Protein AF-A0A7J7GTQ8-F1 (afdb_monomer_lite)

pLDDT: mean 81.68, std 13.63, range [36.66, 94.56]

InterPro domains:
  IPR011545 DEAD/DEAH-box helicase domain [PF00270] (1-40)
  IPR014001 Helicase superfamily 1/2, ATP-binding domain [PS51192] (1-52)
  IPR027417 P-loop containing nucleoside triphosphate hydrolase [G3DSA:3.40.50.300] (1-68)
  IPR027417 P-loop containing nucleoside triphosphate hydrolase [SSF52540] (1-54)

Organism: Camellia sinensis (NCBI:txid4442)

Foldseek 3Di:
DVVVVCVVVVCCCQPPVPHDAAVVDDDDDDDQADDPVNVVVCVRHHDPDDDDDDPDHHDDPPPDDDDDDDDDPVCVVVVVVVVQVVQQVPDDPNDRDDDDDDDDDPDPDD

Sequence (110 aa):
MLDMGFEPQIRRIVEQMEMPPPGARQTMLFSATFPTEIQRLASDFMSNYIFLAVGRVGSSTDLIVQKVEFVQDMDKRNYLMDLLHTQCDNGAHGKCALTLVFVETEGLML

Secondary structure (DSSP, 8-state):
-GGGT-HHHHHHHHHHS-PPPBTTB------S---HHHHHHHHHH-SSPPP---SSTTSPPTT---------TTTHHHHHHHHHHHHHHT-TTS-PPP-----S------

Structure (mmCIF, N/CA/C/O backbone):
data_AF-A0A7J7GTQ8-F1
#
_entry.id   AF-A0A7J7GTQ8-F1
#
loop_
_atom_site.group_PDB
_atom_site.id
_atom_site.type_symbol
_atom_site.label_atom_id
_atom_site.label_alt_id
_atom_site.label_comp_id
_atom_site.label_asym_id
_atom_site.label_entity_id
_atom_site.label_seq_id
_atom_site.pdbx_PDB_ins_code
_atom_site.Cartn_x
_atom_site.Cartn_y
_atom_site.Cartn_z
_atom_site.occupancy
_atom_site.B_iso_or_equiv
_atom_site.auth_seq_id
_atom_site.auth_comp_id
_atom_site.auth_asym_id
_atom_site.auth_atom_id
_atom_site.pdbx_PDB_model_num
ATOM 1 N N . MET A 1 1 ? -1.164 5.677 1.593 1.00 60.25 1 MET A N 1
ATOM 2 C CA . MET A 1 1 ? -1.180 6.455 2.858 1.00 60.25 1 MET A CA 1
ATOM 3 C C . MET A 1 1 ? -0.295 5.777 3.892 1.00 60.25 1 MET A C 1
ATOM 5 O O . MET A 1 1 ? 0.670 6.386 4.322 1.00 60.25 1 MET A O 1
ATOM 9 N N . LEU A 1 2 ? -0.541 4.507 4.220 1.00 65.12 2 LEU A N 1
ATOM 10 C CA . LEU A 1 2 ? 0.345 3.742 5.105 1.00 65.12 2 LEU A CA 1
ATOM 11 C C . LEU A 1 2 ? 1.700 3.427 4.451 1.00 65.12 2 LEU A C 1
ATOM 13 O O . LEU A 1 2 ? 2.722 3.666 5.078 1.00 65.12 2 LEU A O 1
ATOM 17 N N . ASP A 1 3 ? 1.719 3.098 3.154 1.00 65.44 3 ASP A N 1
ATOM 18 C CA . ASP A 1 3 ? 2.964 2.938 2.369 1.00 65.44 3 ASP A CA 1
ATOM 19 C C . ASP A 1 3 ? 3.808 4.223 2.263 1.00 65.44 3 ASP A C 1
ATOM 21 O O . ASP A 1 3 ? 4.970 4.187 1.885 1.00 65.44 3 ASP A O 1
ATOM 25 N N . MET A 1 4 ? 3.219 5.378 2.595 1.00 71.00 4 MET A N 1
ATOM 26 C CA . MET A 1 4 ? 3.906 6.676 2.642 1.00 71.00 4 MET A CA 1
ATOM 27 C C . MET A 1 4 ? 4.371 7.030 4.065 1.00 71.00 4 MET A C 1
ATOM 29 O O . MET A 1 4 ? 4.772 8.163 4.313 1.00 71.00 4 MET A O 1
ATOM 33 N N . GLY A 1 5 ? 4.260 6.094 5.014 1.00 78.88 5 GLY A N 1
ATOM 34 C CA . GLY A 1 5 ? 4.693 6.276 6.397 1.00 78.88 5 GLY A CA 1
ATOM 35 C C . GLY A 1 5 ? 3.724 7.058 7.286 1.00 78.88 5 GLY A C 1
ATOM 36 O O . GLY A 1 5 ? 4.136 7.515 8.346 1.00 78.88 5 GLY A O 1
ATOM 37 N N . PHE A 1 6 ? 2.450 7.221 6.899 1.00 85.19 6 PHE A N 1
ATOM 38 C CA . PHE A 1 6 ? 1.482 8.004 7.687 1.00 85.19 6 PHE A CA 1
ATOM 39 C C . PHE A 1 6 ? 0.867 7.271 8.894 1.00 85.19 6 PHE A C 1
ATOM 41 O O . PHE A 1 6 ? 0.043 7.850 9.607 1.00 85.19 6 PHE A O 1
ATOM 48 N N . GLU A 1 7 ? 1.218 6.005 9.136 1.00 86.81 7 GLU A N 1
ATOM 49 C CA . GLU A 1 7 ? 0.646 5.228 10.246 1.00 86.81 7 GLU A CA 1
ATOM 50 C C . GLU A 1 7 ? 0.795 5.916 11.617 1.00 86.81 7 GLU A C 1
ATOM 52 O O . GLU A 1 7 ? -0.214 6.039 12.321 1.00 86.81 7 GLU A O 1
ATOM 57 N N . PRO A 1 8 ? 1.981 6.435 12.002 1.00 88.81 8 PRO A N 1
ATOM 58 C CA . PRO A 1 8 ? 2.161 7.064 13.309 1.00 88.81 8 PRO A CA 1
ATOM 59 C C . PRO A 1 8 ? 1.256 8.285 13.507 1.00 88.81 8 PRO A C 1
ATOM 61 O O . PRO A 1 8 ? 0.730 8.509 14.599 1.00 88.81 8 PRO A O 1
ATOM 64 N N . GLN A 1 9 ? 1.042 9.075 12.451 1.00 89.31 9 GLN A N 1
ATOM 65 C CA . GLN A 1 9 ? 0.188 10.261 12.498 1.00 89.31 9 GLN A CA 1
ATOM 66 C C . GLN A 1 9 ? -1.286 9.873 12.635 1.00 89.31 9 GLN A C 1
ATOM 68 O O . GLN A 1 9 ? -2.006 10.505 13.409 1.00 89.31 9 GLN A O 1
ATOM 73 N N . ILE A 1 10 ? -1.732 8.820 11.941 1.00 89.56 10 ILE A N 1
ATOM 74 C CA . ILE A 1 10 ? -3.109 8.324 12.060 1.00 89.56 10 ILE A CA 1
ATOM 75 C C . ILE A 1 10 ? -3.361 7.812 13.482 1.00 89.56 10 ILE A C 1
ATOM 77 O O . ILE A 1 10 ? -4.342 8.225 14.100 1.00 89.56 10 ILE A O 1
ATOM 81 N N . ARG A 1 11 ? -2.460 6.990 14.037 1.00 89.62 11 ARG A N 1
ATOM 82 C CA . ARG A 1 11 ? -2.580 6.493 15.421 1.00 89.62 11 ARG A CA 1
ATOM 83 C C . ARG A 1 11 ? -2.653 7.631 16.426 1.00 89.62 11 ARG A C 1
ATOM 85 O O . ARG A 1 11 ? -3.549 7.653 17.262 1.00 89.62 11 ARG A O 1
ATOM 92 N N . ARG A 1 12 ? -1.791 8.641 16.284 1.00 90.69 12 ARG A N 1
ATOM 93 C CA . ARG A 1 12 ? -1.835 9.835 17.136 1.00 90.69 12 ARG A CA 1
ATOM 94 C C . ARG A 1 12 ? -3.202 10.521 17.108 1.00 90.69 12 ARG A C 1
ATOM 96 O O . ARG A 1 12 ? -3.723 10.869 18.160 1.00 90.69 12 ARG A O 1
ATOM 103 N N . ILE A 1 13 ? -3.797 10.708 15.935 1.00 89.44 13 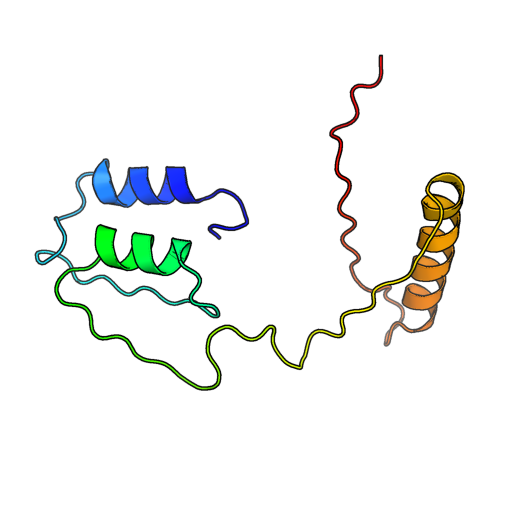ILE A N 1
ATOM 104 C CA . ILE A 1 13 ? -5.114 11.352 15.830 1.00 89.44 13 ILE A CA 1
ATOM 105 C C . ILE A 1 13 ? -6.202 10.473 16.463 1.00 89.44 13 ILE A C 1
ATOM 107 O O . ILE A 1 13 ? -7.038 10.959 17.218 1.00 89.44 13 ILE A O 1
ATOM 111 N N . VAL A 1 14 ? -6.191 9.174 16.172 1.00 88.88 14 VAL A N 1
ATOM 112 C CA . VAL A 1 14 ? -7.271 8.256 16.559 1.00 88.88 14 VAL A CA 1
ATOM 113 C C . VAL A 1 14 ? -7.232 7.873 18.042 1.00 88.88 14 VAL A C 1
ATOM 115 O O . VAL A 1 14 ? -8.286 7.664 18.646 1.00 88.88 14 VAL A O 1
ATOM 118 N N . GLU A 1 15 ? -6.036 7.775 18.618 1.00 86.50 15 GLU A N 1
ATOM 119 C CA . GLU A 1 15 ? -5.808 7.282 19.981 1.00 86.50 15 GLU A CA 1
ATOM 120 C C . GLU A 1 15 ? -5.454 8.406 20.967 1.00 86.50 15 GLU A C 1
ATOM 122 O O . GLU A 1 15 ? -5.743 8.281 22.153 1.00 86.50 15 GLU A O 1
ATOM 127 N N . GLN A 1 16 ? -4.834 9.503 20.508 1.00 85.25 16 GLN A N 1
ATOM 128 C CA . GLN A 1 16 ? -4.272 10.539 21.393 1.00 85.25 16 GLN A CA 1
ATOM 129 C C . GLN A 1 16 ? -4.970 11.904 21.292 1.00 85.25 16 GLN A C 1
ATOM 131 O O . GLN A 1 16 ? -4.675 12.781 22.101 1.00 85.25 16 GLN A O 1
ATOM 136 N N . MET A 1 17 ? -5.878 12.120 20.331 1.00 84.12 17 MET A N 1
ATOM 137 C CA . MET A 1 17 ? -6.558 13.413 20.133 1.00 84.12 17 MET A CA 1
ATOM 138 C C . MET A 1 17 ? -8.052 13.366 20.477 1.00 84.12 17 MET A C 1
ATOM 140 O O . MET A 1 17 ? -8.888 13.641 19.620 1.00 84.12 17 MET A O 1
ATOM 144 N N . GLU A 1 18 ? -8.375 13.002 21.725 1.00 88.75 18 GLU A N 1
ATOM 145 C CA . GLU A 1 18 ? -9.729 13.038 22.334 1.00 88.75 18 GLU A CA 1
ATOM 146 C C . GLU A 1 18 ? -10.868 12.447 21.478 1.00 88.75 18 GLU A C 1
ATOM 148 O O . GLU A 1 18 ? -12.050 12.732 21.677 1.00 88.75 18 GLU A O 1
ATOM 153 N N . MET A 1 19 ? -10.533 11.586 20.519 1.00 91.50 19 MET A N 1
ATOM 154 C CA . MET A 1 19 ? -11.516 10.968 19.653 1.00 91.50 19 MET A CA 1
ATOM 155 C C . MET A 1 19 ? -12.317 9.938 20.464 1.00 91.50 19 MET A C 1
ATOM 157 O O . MET A 1 19 ? -11.710 9.134 21.176 1.00 91.50 19 MET A O 1
ATOM 161 N N . PRO A 1 20 ? -13.660 9.893 20.348 1.00 92.75 20 PRO A N 1
ATOM 162 C CA . PRO A 1 20 ? -14.457 8.895 21.055 1.00 92.75 20 PRO A CA 1
ATOM 163 C C . PRO A 1 20 ? -13.977 7.478 20.722 1.00 92.75 20 PRO A C 1
ATOM 165 O O . PRO A 1 20 ? -13.620 7.234 19.568 1.00 92.75 20 PRO A O 1
ATOM 168 N N . PRO A 1 21 ? -13.962 6.537 21.676 1.00 90.75 21 PRO A N 1
ATOM 169 C CA . PRO A 1 21 ? -13.408 5.204 21.456 1.00 90.75 21 PRO A CA 1
ATOM 170 C C . PRO A 1 21 ? -14.183 4.408 20.386 1.00 90.75 21 PRO A C 1
ATOM 172 O O . PRO A 1 21 ? -15.341 4.730 20.086 1.00 90.75 21 PRO A O 1
ATOM 175 N N . PRO A 1 22 ? -13.585 3.340 19.818 1.00 90.25 22 PRO A N 1
ATOM 176 C CA . PRO A 1 22 ? -14.297 2.423 18.930 1.00 90.25 22 PRO A CA 1
ATOM 177 C C . PRO A 1 22 ? -15.608 1.933 19.567 1.00 90.25 22 PRO A C 1
ATOM 179 O O . PRO A 1 22 ? -15.631 1.518 20.722 1.00 90.25 22 PRO A O 1
ATOM 182 N N . GLY A 1 23 ? -16.715 2.007 18.823 1.00 89.00 23 GLY A N 1
ATOM 183 C CA . GLY A 1 23 ? -18.062 1.689 19.322 1.00 89.00 23 GLY A CA 1
ATOM 184 C C . GLY A 1 23 ? -18.850 2.892 19.858 1.00 89.00 23 GLY A C 1
ATOM 185 O O . GLY A 1 23 ? -20.076 2.849 19.850 1.00 89.00 23 GLY A O 1
ATOM 186 N N . ALA A 1 24 ? -18.180 3.986 20.236 1.00 93.12 24 ALA A N 1
ATOM 187 C CA . ALA A 1 24 ? -18.819 5.282 20.504 1.00 93.12 24 ALA A CA 1
ATOM 188 C C . ALA A 1 24 ? -18.788 6.220 19.281 1.00 93.12 24 ALA A C 1
ATOM 190 O O . ALA A 1 24 ? -19.547 7.184 19.209 1.00 93.12 24 ALA A O 1
ATOM 191 N N . ARG A 1 25 ? -17.920 5.923 18.305 1.00 92.38 25 ARG A N 1
ATOM 192 C CA . ARG A 1 25 ? -17.860 6.567 16.986 1.00 92.38 25 ARG A CA 1
ATOM 193 C C . ARG A 1 25 ? -18.128 5.560 15.871 1.00 92.38 25 ARG A C 1
ATOM 195 O O . ARG A 1 25 ? -17.811 4.377 16.003 1.00 92.38 25 ARG A O 1
ATOM 202 N N . GLN A 1 26 ? -18.626 6.054 14.740 1.00 92.75 26 GLN A N 1
ATOM 203 C CA . GLN A 1 26 ? -18.641 5.298 13.493 1.00 92.75 26 GLN A CA 1
ATOM 204 C C . GLN A 1 26 ? -17.306 5.490 12.768 1.00 92.75 26 GLN A C 1
ATOM 206 O O . GLN A 1 26 ? -16.849 6.613 12.565 1.00 92.75 26 GLN A O 1
ATOM 211 N N . THR A 1 27 ? -16.674 4.390 12.371 1.00 93.56 27 THR A N 1
ATOM 212 C CA . THR A 1 27 ? -15.409 4.399 11.629 1.00 93.56 27 THR A CA 1
ATOM 213 C C . THR A 1 27 ? -15.596 3.621 10.334 1.00 93.56 27 THR A C 1
ATOM 215 O O . THR A 1 27 ? -16.216 2.561 10.335 1.00 93.56 27 THR A O 1
ATOM 218 N N . MET A 1 28 ? -15.087 4.162 9.227 1.00 93.38 28 MET A N 1
ATOM 219 C CA . MET A 1 28 ? -15.101 3.524 7.911 1.00 93.38 28 MET A CA 1
ATOM 220 C C . MET A 1 28 ? -13.677 3.510 7.365 1.00 93.38 28 MET A C 1
ATOM 222 O O . MET A 1 28 ? -13.042 4.561 7.278 1.00 93.38 28 MET A O 1
ATOM 226 N N . LEU A 1 29 ? -13.189 2.325 7.007 1.00 92.12 29 LEU A N 1
ATOM 227 C CA . LEU A 1 29 ? -11.881 2.135 6.394 1.00 92.12 29 LEU A CA 1
ATOM 228 C C . LEU A 1 29 ? -12.074 1.747 4.928 1.00 92.12 29 LEU A C 1
ATOM 230 O O . LEU A 1 29 ? -12.676 0.719 4.630 1.00 92.12 29 LEU A O 1
ATOM 234 N N . PHE A 1 30 ? -11.547 2.566 4.021 1.00 90.56 30 PHE A N 1
ATOM 235 C CA . PHE A 1 30 ? -11.551 2.297 2.586 1.00 90.56 30 PHE A CA 1
ATOM 236 C C . PHE A 1 30 ? -10.135 1.956 2.140 1.00 90.56 30 PHE A C 1
ATOM 238 O O . PHE A 1 30 ? -9.207 2.727 2.382 1.00 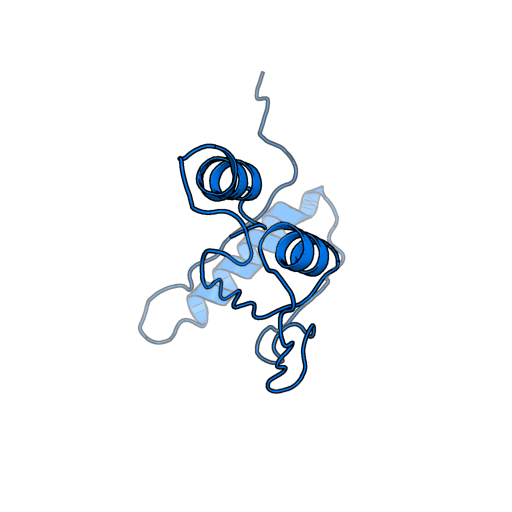90.56 30 PHE A O 1
ATOM 245 N N . SER A 1 31 ? -9.969 0.813 1.479 1.00 87.00 31 SER A N 1
ATOM 246 C CA . SER A 1 31 ? -8.675 0.396 0.948 1.00 87.00 31 SER A CA 1
ATOM 247 C C . SER A 1 31 ? -8.835 -0.344 -0.374 1.00 87.00 31 SER A C 1
ATOM 249 O O . SER A 1 31 ? -9.751 -1.148 -0.535 1.00 87.00 31 SER A O 1
ATOM 251 N N . ALA A 1 32 ? -7.930 -0.072 -1.315 1.00 83.75 32 ALA A N 1
ATOM 252 C CA . ALA A 1 32 ? -7.861 -0.784 -2.592 1.00 83.75 32 ALA A CA 1
ATOM 253 C C . ALA A 1 32 ? -7.254 -2.192 -2.436 1.00 83.75 32 ALA A C 1
ATOM 255 O O . ALA A 1 32 ? -7.552 -3.098 -3.211 1.00 83.75 32 ALA A O 1
ATOM 256 N N . THR A 1 33 ? -6.413 -2.386 -1.419 1.00 80.88 33 THR A N 1
ATOM 257 C CA . THR A 1 33 ? -5.761 -3.661 -1.088 1.00 80.88 33 THR A CA 1
ATOM 258 C C . THR A 1 33 ? -6.035 -4.032 0.371 1.00 80.88 33 THR A C 1
ATOM 260 O O . THR A 1 33 ? -6.426 -3.185 1.172 1.00 80.88 33 THR A O 1
ATOM 263 N N . PHE A 1 34 ? -5.859 -5.302 0.745 1.00 86.31 34 PHE A N 1
ATOM 264 C CA . PHE A 1 34 ? -6.135 -5.754 2.117 1.00 86.31 34 PHE A CA 1
ATOM 265 C C . PHE A 1 34 ? -5.020 -6.636 2.715 1.00 86.31 34 PHE A C 1
ATOM 267 O O . PHE A 1 34 ? -5.290 -7.760 3.151 1.00 86.31 34 PHE A O 1
ATOM 274 N N . PRO A 1 35 ? -3.755 -6.162 2.717 1.00 84.88 35 PRO A N 1
ATOM 275 C CA . PRO A 1 35 ? -2.653 -6.877 3.351 1.00 84.88 35 PRO A CA 1
ATOM 276 C C . PRO A 1 35 ? -2.792 -6.878 4.884 1.00 84.88 35 PRO A C 1
ATOM 278 O O . PRO A 1 35 ? -3.644 -6.189 5.455 1.00 84.88 35 PRO A O 1
ATOM 281 N N . THR A 1 36 ? -1.954 -7.667 5.557 1.00 87.25 36 THR A N 1
ATOM 282 C CA . THR A 1 36 ? -1.997 -7.894 7.013 1.00 87.25 36 THR A CA 1
ATOM 283 C C . THR A 1 36 ? -1.960 -6.594 7.821 1.00 87.25 36 THR A C 1
ATOM 285 O O . THR A 1 36 ? -2.616 -6.486 8.856 1.00 87.25 36 THR A O 1
ATOM 288 N N . GLU A 1 37 ? -1.235 -5.585 7.350 1.00 86.81 37 GLU A N 1
ATOM 289 C CA . GLU A 1 37 ? -1.113 -4.274 7.989 1.00 86.81 37 GLU A CA 1
ATOM 290 C C . GLU A 1 37 ? -2.462 -3.539 8.023 1.00 86.81 37 GLU A C 1
ATOM 292 O O . GLU A 1 37 ? -2.859 -3.015 9.064 1.00 86.81 37 GLU A O 1
ATOM 297 N N . ILE A 1 38 ? -3.223 -3.573 6.922 1.00 89.44 38 ILE A N 1
ATOM 298 C CA . ILE A 1 38 ? -4.572 -2.985 6.851 1.00 89.44 38 ILE A CA 1
ATOM 299 C C . ILE A 1 38 ? -5.545 -3.745 7.754 1.00 89.44 38 ILE A C 1
ATOM 301 O O . ILE A 1 38 ? -6.387 -3.130 8.407 1.00 89.44 38 ILE A O 1
ATOM 305 N N . GLN A 1 39 ? -5.417 -5.072 7.824 1.00 89.88 39 GLN A N 1
ATOM 306 C CA . GLN A 1 39 ? -6.245 -5.902 8.704 1.00 89.88 39 GLN A CA 1
ATOM 307 C C . GLN A 1 39 ? -6.030 -5.549 10.178 1.00 89.88 39 GLN A C 1
ATOM 309 O O . GLN A 1 39 ? -7.001 -5.408 10.924 1.00 89.88 39 GLN A O 1
ATOM 314 N N . ARG A 1 40 ? -4.770 -5.350 10.586 1.00 90.69 40 ARG A N 1
ATOM 315 C CA . ARG A 1 40 ? -4.431 -4.876 11.937 1.00 90.69 40 ARG A CA 1
ATOM 316 C C . ARG A 1 40 ? -5.037 -3.502 12.203 1.00 90.69 40 ARG A C 1
ATOM 318 O O . ARG A 1 40 ? -5.719 -3.334 13.204 1.00 90.69 40 ARG A O 1
ATOM 325 N N . LEU A 1 41 ? -4.892 -2.564 11.267 1.00 90.44 41 LEU A N 1
ATOM 326 C CA . LEU A 1 41 ? -5.459 -1.222 11.407 1.00 90.44 41 LEU A CA 1
ATOM 327 C C . LEU A 1 41 ? -6.990 -1.239 11.571 1.00 90.44 41 LEU A C 1
ATOM 329 O O . LEU A 1 41 ? -7.541 -0.513 12.398 1.00 90.44 41 LEU A O 1
ATOM 333 N N . ALA A 1 42 ? -7.683 -2.080 10.797 1.00 91.62 42 ALA A N 1
ATOM 334 C CA . ALA A 1 42 ? -9.130 -2.254 10.908 1.00 91.62 42 ALA A CA 1
ATOM 335 C C . ALA A 1 42 ? -9.526 -2.797 12.289 1.00 91.62 42 ALA A C 1
ATOM 337 O O . ALA A 1 42 ? -10.473 -2.296 12.893 1.00 91.62 42 ALA A O 1
ATOM 338 N N . SER A 1 43 ? -8.778 -3.782 12.797 1.00 90.19 43 SER A N 1
ATOM 339 C CA . SER A 1 43 ? -8.995 -4.356 14.129 1.00 90.19 43 SER A CA 1
ATOM 340 C C . SER A 1 43 ? -8.744 -3.354 15.257 1.00 90.19 43 SER A C 1
ATOM 342 O O . SER A 1 43 ? -9.436 -3.409 16.270 1.00 90.19 43 SER A O 1
ATOM 344 N N . ASP A 1 44 ? -7.773 -2.456 15.094 1.00 90.75 44 ASP A N 1
ATOM 345 C CA . ASP A 1 44 ? -7.425 -1.465 16.115 1.00 90.75 44 ASP A CA 1
ATOM 346 C C . ASP A 1 44 ? -8.464 -0.334 16.184 1.00 90.75 44 ASP A C 1
ATOM 348 O O . ASP A 1 44 ? -8.802 0.161 17.261 1.00 90.75 44 ASP A O 1
ATOM 352 N N . PHE A 1 45 ? -8.973 0.112 15.031 1.00 91.50 45 PHE A N 1
ATOM 353 C CA . PHE A 1 45 ? -9.761 1.348 14.957 1.00 91.50 45 PHE A CA 1
ATOM 354 C C . PHE A 1 45 ? -11.271 1.151 14.873 1.00 91.50 45 PHE A C 1
ATOM 356 O O . PHE A 1 45 ? -12.010 2.114 15.118 1.00 91.50 45 PHE A O 1
ATOM 363 N N . MET A 1 46 ? -11.739 -0.048 14.526 1.00 93.06 46 MET A N 1
ATOM 364 C CA . MET A 1 46 ? -13.154 -0.349 14.313 1.00 93.06 46 MET A CA 1
ATOM 365 C C . MET A 1 46 ? -13.666 -1.360 15.347 1.00 93.06 46 MET A C 1
ATOM 367 O O . MET A 1 46 ? -12.930 -2.214 15.823 1.00 93.06 46 MET A O 1
ATOM 371 N N . SER A 1 47 ? -14.957 -1.287 15.675 1.00 92.25 47 SER A N 1
ATOM 372 C CA . SER A 1 47 ? -15.634 -2.240 16.565 1.00 92.25 47 SER A CA 1
ATOM 373 C C . SER A 1 47 ? -16.745 -2.954 15.799 1.00 92.25 47 SER A C 1
ATOM 375 O O . SER A 1 47 ? -17.532 -2.286 15.128 1.00 92.25 47 SER A O 1
ATOM 377 N N . ASN A 1 48 ? -16.791 -4.292 15.870 1.00 90.94 48 ASN A N 1
ATOM 378 C CA . ASN A 1 48 ? -17.774 -5.149 15.183 1.00 90.94 48 ASN A CA 1
ATOM 379 C C . ASN A 1 48 ? -18.016 -4.761 13.710 1.00 90.94 48 ASN A C 1
ATOM 381 O O . ASN A 1 48 ? -19.156 -4.604 13.270 1.00 90.94 48 ASN A O 1
ATOM 385 N N . TYR A 1 49 ? -16.938 -4.556 12.949 1.00 91.12 49 TYR A N 1
ATOM 386 C CA . TYR A 1 49 ? -17.041 -4.062 11.579 1.00 91.12 49 TYR A CA 1
ATOM 387 C C . TYR A 1 49 ? -17.547 -5.130 10.602 1.00 91.12 49 TYR A C 1
ATOM 389 O O . TYR A 1 49 ? -17.315 -6.327 10.767 1.00 91.12 49 TYR A O 1
ATOM 397 N N . ILE A 1 50 ? -18.202 -4.669 9.536 1.00 92.94 50 ILE A N 1
ATOM 398 C CA . ILE A 1 50 ? -18.581 -5.498 8.392 1.00 92.94 50 ILE A CA 1
ATOM 399 C C . ILE A 1 50 ? -17.523 -5.313 7.307 1.00 92.94 50 ILE A C 1
ATOM 401 O O . ILE A 1 50 ? -17.215 -4.186 6.919 1.00 92.94 50 ILE A O 1
ATOM 405 N N . PHE A 1 51 ? -16.977 -6.420 6.807 1.00 91.12 51 PHE A N 1
ATOM 406 C CA . PHE A 1 51 ? -16.067 -6.410 5.669 1.00 91.12 51 PHE A CA 1
ATOM 407 C C . PHE A 1 51 ? -16.856 -6.495 4.361 1.00 91.12 51 PHE A C 1
ATOM 409 O O . PHE A 1 51 ? -17.641 -7.422 4.163 1.00 91.12 51 PHE A O 1
ATOM 416 N N . LEU A 1 52 ? -16.627 -5.539 3.460 1.00 89.50 52 LEU A N 1
ATOM 417 C CA . LEU A 1 52 ? -17.242 -5.512 2.139 1.00 89.50 52 LEU A CA 1
ATOM 418 C C . LEU A 1 52 ? -16.154 -5.454 1.065 1.00 89.50 52 LEU A C 1
ATOM 420 O O . LEU A 1 52 ? -15.356 -4.521 1.020 1.00 89.50 52 LEU A O 1
ATOM 424 N N . ALA A 1 53 ? -16.144 -6.462 0.196 1.00 85.56 53 ALA A N 1
ATOM 425 C CA . ALA A 1 53 ? -15.228 -6.575 -0.929 1.00 85.56 53 ALA A CA 1
ATOM 426 C C . ALA A 1 53 ? -15.968 -6.298 -2.242 1.00 85.56 53 ALA A C 1
ATOM 428 O O . ALA A 1 53 ? -16.979 -6.936 -2.532 1.00 85.56 53 ALA A O 1
ATOM 429 N N . VAL A 1 54 ? -15.443 -5.377 -3.053 1.00 80.31 54 VAL A N 1
ATOM 430 C CA . VAL A 1 54 ? -15.933 -5.114 -4.413 1.00 80.31 54 VAL A CA 1
ATOM 431 C C . VAL A 1 54 ? -14.835 -5.504 -5.401 1.00 80.31 54 VAL A C 1
ATOM 433 O O . VAL A 1 54 ? -13.768 -4.897 -5.414 1.00 80.31 54 VAL A O 1
ATOM 436 N N . GLY A 1 55 ? -15.085 -6.524 -6.225 1.00 75.69 55 GLY A N 1
ATOM 437 C CA . GLY A 1 55 ? -14.106 -7.037 -7.190 1.00 75.69 55 GLY A CA 1
ATOM 438 C C . GLY A 1 55 ? -13.027 -7.935 -6.567 1.00 75.69 55 GLY A C 1
ATOM 439 O O . GLY A 1 55 ? -13.250 -8.585 -5.545 1.00 75.69 55 GLY A O 1
ATOM 440 N N . ARG A 1 56 ? -11.852 -8.013 -7.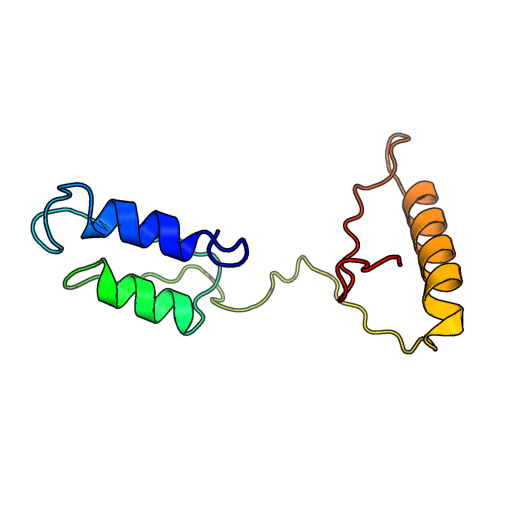210 1.00 66.81 56 ARG A N 1
ATOM 441 C CA . ARG A 1 56 ? -10.727 -8.850 -6.761 1.00 66.81 56 ARG A CA 1
ATOM 442 C C . ARG A 1 56 ? -9.843 -8.069 -5.785 1.00 66.81 56 ARG A C 1
ATOM 444 O O . ARG A 1 56 ? -9.014 -7.262 -6.192 1.00 66.81 56 ARG A O 1
ATOM 451 N N . VAL A 1 57 ? -10.022 -8.323 -4.493 1.00 60.38 57 VAL A N 1
ATOM 452 C CA . VAL A 1 57 ? -9.237 -7.692 -3.421 1.00 60.38 57 VAL A CA 1
ATOM 453 C C . VAL A 1 57 ? -7.800 -8.222 -3.437 1.00 60.38 57 VAL A C 1
ATOM 455 O O . VAL A 1 57 ? -7.587 -9.432 -3.453 1.00 60.38 57 VAL A O 1
ATOM 458 N N . GLY A 1 58 ? -6.810 -7.324 -3.413 1.00 57.78 58 GLY A N 1
ATOM 459 C CA . GLY A 1 58 ? -5.398 -7.684 -3.216 1.00 57.78 58 GLY A CA 1
ATOM 460 C C . GLY A 1 58 ? -4.595 -8.019 -4.477 1.00 57.78 58 GLY A C 1
ATOM 461 O O . GLY A 1 58 ? -3.420 -8.349 -4.358 1.00 57.78 58 GLY A O 1
ATOM 462 N N . SER A 1 59 ? -5.174 -7.905 -5.673 1.00 55.69 59 SER A N 1
ATOM 463 C CA . SER A 1 59 ? -4.388 -7.933 -6.911 1.00 55.69 59 SER A CA 1
ATOM 464 C C . SER A 1 59 ? -3.980 -6.508 -7.265 1.00 55.69 59 SER A C 1
ATOM 466 O O . SER A 1 59 ? -4.835 -5.620 -7.266 1.00 55.69 59 SER A O 1
ATOM 468 N N . SER A 1 60 ? -2.701 -6.281 -7.592 1.00 55.88 60 SER A N 1
ATOM 469 C CA . SER A 1 60 ? -2.314 -5.100 -8.372 1.00 55.88 60 SER A CA 1
ATOM 470 C C . SER A 1 60 ? -3.288 -5.005 -9.542 1.00 55.88 60 SER A C 1
ATOM 472 O O . SER A 1 60 ? -3.583 -6.025 -10.171 1.00 55.88 60 SER A O 1
ATOM 474 N N . THR A 1 61 ? -3.877 -3.830 -9.749 1.00 57.22 61 THR A N 1
ATOM 475 C CA . THR A 1 61 ? -4.841 -3.622 -10.828 1.00 57.22 61 THR A CA 1
ATOM 476 C C . THR A 1 61 ? -4.234 -4.152 -12.122 1.00 57.22 61 THR A C 1
ATOM 478 O O . THR A 1 61 ? -3.080 -3.844 -12.415 1.00 57.22 61 THR A O 1
ATOM 481 N N . ASP A 1 62 ? -5.007 -4.886 -12.930 1.00 61.06 62 ASP A N 1
ATOM 482 C CA . ASP A 1 62 ? -4.594 -5.342 -14.275 1.00 61.06 62 ASP A CA 1
ATOM 483 C C . ASP A 1 62 ? -4.163 -4.171 -15.199 1.00 61.06 62 ASP A C 1
ATOM 485 O O . ASP A 1 62 ? -3.711 -4.360 -16.322 1.00 61.06 62 ASP A O 1
ATOM 489 N N . LEU A 1 63 ? -4.303 -2.937 -14.709 1.00 67.50 63 LEU A N 1
ATOM 490 C CA . LEU A 1 63 ? -3.872 -1.676 -15.290 1.00 67.50 63 LEU A CA 1
ATOM 491 C C . LEU A 1 63 ? -2.366 -1.392 -15.126 1.00 67.50 63 LEU A C 1
ATOM 493 O O . LEU A 1 63 ? -1.860 -0.498 -15.800 1.00 67.50 63 LEU A O 1
ATOM 497 N N . ILE A 1 64 ? -1.649 -2.092 -14.236 1.00 76.38 64 ILE A N 1
ATOM 498 C CA . ILE A 1 64 ? -0.210 -1.881 -14.014 1.00 76.38 64 ILE A CA 1
ATOM 499 C C . ILE A 1 64 ? 0.583 -2.964 -14.746 1.00 76.38 64 ILE A C 1
ATOM 501 O O . ILE A 1 64 ? 0.632 -4.116 -14.321 1.00 76.38 64 ILE A O 1
ATOM 505 N N . VAL A 1 65 ? 1.271 -2.575 -15.820 1.00 82.81 65 VAL A N 1
ATOM 506 C CA . VAL A 1 65 ? 2.230 -3.449 -16.506 1.00 82.81 65 VAL A CA 1
ATOM 507 C C . VAL A 1 65 ? 3.536 -3.474 -15.713 1.00 82.81 65 VAL A C 1
ATOM 509 O O . VAL A 1 65 ? 4.245 -2.472 -15.648 1.00 82.81 65 VAL A O 1
ATOM 512 N N . GLN A 1 66 ? 3.864 -4.622 -15.123 1.00 82.50 66 GLN A N 1
ATOM 513 C CA . GLN A 1 66 ? 5.129 -4.842 -14.418 1.00 82.50 66 GLN A CA 1
ATOM 514 C C . GLN A 1 66 ? 6.128 -5.544 -15.344 1.00 82.50 66 GLN A C 1
ATOM 516 O O . GLN A 1 66 ? 5.806 -6.567 -15.949 1.00 82.50 66 GLN A O 1
ATOM 521 N N . LYS A 1 67 ? 7.345 -5.004 -15.453 1.00 88.75 67 LYS A N 1
ATOM 522 C CA . LYS A 1 67 ? 8.456 -5.607 -16.201 1.00 88.75 67 LYS A CA 1
ATOM 523 C C . LYS A 1 67 ? 9.661 -5.745 -15.281 1.00 88.75 67 LYS A C 1
ATOM 525 O O . LYS A 1 67 ? 10.015 -4.793 -14.593 1.00 88.75 67 LYS A O 1
ATOM 530 N N . VAL A 1 68 ? 10.271 -6.927 -15.276 1.00 91.50 68 VAL A N 1
ATOM 531 C CA . VAL A 1 68 ? 11.496 -7.215 -14.524 1.00 91.50 68 VAL A CA 1
ATOM 532 C C . VAL A 1 68 ? 12.594 -7.493 -15.536 1.00 91.50 68 VAL A C 1
ATOM 534 O O . VAL A 1 68 ? 12.482 -8.436 -16.317 1.00 91.50 68 VAL A O 1
ATOM 537 N N . GLU A 1 69 ? 13.639 -6.672 -15.526 1.00 91.56 69 GLU A N 1
ATOM 538 C CA . GLU A 1 69 ? 14.773 -6.800 -16.438 1.00 91.56 69 GLU A CA 1
ATOM 539 C C . GLU A 1 69 ? 16.074 -6.939 -15.651 1.00 91.56 69 GLU A C 1
ATOM 541 O O . GLU A 1 69 ? 16.295 -6.263 -14.645 1.00 91.56 69 GLU A O 1
ATOM 546 N N . PHE A 1 70 ? 16.926 -7.861 -16.097 1.00 94.56 70 PHE A N 1
ATOM 547 C CA . PHE A 1 70 ? 18.234 -8.081 -15.496 1.00 94.56 70 PHE A CA 1
ATOM 548 C C . PHE A 1 70 ? 19.232 -7.080 -16.080 1.00 94.56 70 PHE A C 1
ATOM 550 O O . PHE A 1 70 ? 19.558 -7.149 -17.264 1.00 94.56 70 PHE A O 1
ATOM 557 N N . VAL A 1 71 ? 19.727 -6.166 -15.246 1.00 93.19 71 VAL A N 1
ATOM 558 C CA . VAL A 1 71 ? 20.678 -5.116 -15.634 1.00 93.19 71 VAL A CA 1
ATOM 559 C C . VAL A 1 71 ? 21.818 -5.102 -14.626 1.00 93.19 71 VAL A C 1
ATOM 561 O O . VAL A 1 71 ? 21.578 -5.093 -13.416 1.00 93.19 71 VAL A O 1
ATOM 564 N N . GLN A 1 72 ? 23.059 -5.109 -15.112 1.00 94.00 72 GLN A N 1
ATOM 565 C CA . GLN A 1 72 ? 24.226 -4.994 -14.240 1.00 94.00 72 GLN A CA 1
ATOM 566 C C . GLN A 1 72 ? 24.259 -3.615 -13.575 1.00 94.00 72 GLN A C 1
ATOM 568 O O . GLN A 1 72 ? 23.851 -2.623 -14.174 1.00 94.00 72 GLN A O 1
ATOM 573 N N . ASP A 1 73 ? 24.784 -3.529 -12.351 1.00 87.88 73 ASP A N 1
ATOM 574 C CA . ASP A 1 73 ? 24.775 -2.279 -11.576 1.00 87.88 73 ASP A CA 1
ATOM 575 C C . ASP A 1 73 ? 25.428 -1.101 -12.311 1.00 87.88 73 ASP A C 1
ATOM 577 O O . ASP A 1 73 ? 24.907 0.014 -12.270 1.00 87.88 73 ASP A O 1
ATOM 581 N N . MET A 1 74 ? 26.514 -1.357 -13.044 1.00 92.25 74 MET A N 1
ATOM 582 C CA . MET A 1 74 ? 27.220 -0.339 -13.831 1.00 92.25 74 MET A CA 1
ATOM 583 C C . MET A 1 74 ? 26.384 0.196 -15.002 1.00 92.25 74 MET A C 1
ATOM 585 O O . MET A 1 74 ? 26.541 1.353 -15.394 1.00 92.25 74 MET A O 1
ATOM 589 N N . ASP A 1 75 ? 25.461 -0.615 -15.520 1.00 94.19 75 ASP A N 1
ATOM 590 C CA . ASP A 1 75 ? 24.657 -0.300 -16.701 1.00 94.19 75 ASP A CA 1
ATOM 591 C C . ASP A 1 75 ? 23.291 0.297 -16.348 1.00 94.19 75 ASP A C 1
ATOM 593 O O . ASP A 1 75 ? 22.646 0.900 -17.209 1.0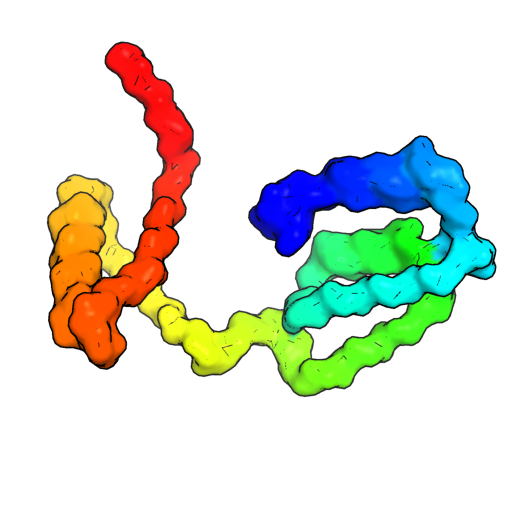0 94.19 75 ASP A O 1
ATOM 597 N N . LYS A 1 76 ? 22.858 0.210 -15.078 1.00 92.31 76 LYS A N 1
ATOM 598 C CA . LYS A 1 76 ? 21.556 0.726 -14.609 1.00 92.31 76 LYS A CA 1
ATOM 599 C C . LYS A 1 76 ? 21.318 2.184 -15.001 1.00 92.31 76 LYS A C 1
ATOM 601 O O . LYS A 1 76 ? 20.200 2.546 -15.357 1.00 92.31 76 LYS A O 1
ATOM 606 N N . ARG A 1 77 ? 22.362 3.023 -14.962 1.00 91.44 77 ARG A N 1
ATOM 607 C CA . ARG A 1 77 ? 22.264 4.440 -15.346 1.00 91.44 77 ARG A CA 1
ATOM 608 C C . ARG A 1 77 ? 21.960 4.611 -16.834 1.00 91.44 77 ARG A C 1
ATOM 610 O O . ARG A 1 77 ? 21.075 5.390 -17.168 1.00 91.44 77 ARG A O 1
ATOM 617 N N . ASN A 1 78 ? 22.694 3.917 -17.701 1.00 94.00 78 ASN A N 1
ATOM 618 C CA . ASN A 1 78 ? 22.512 4.016 -19.151 1.00 94.00 78 ASN A CA 1
ATOM 619 C C . ASN A 1 78 ? 21.146 3.452 -19.547 1.00 94.00 78 ASN A C 1
ATOM 621 O O . ASN A 1 78 ? 20.374 4.116 -20.229 1.00 94.00 78 ASN A O 1
ATOM 625 N N . TYR A 1 79 ? 20.805 2.292 -18.990 1.00 93.81 79 TYR A N 1
ATOM 626 C CA . TYR A 1 79 ? 19.516 1.647 -19.190 1.00 93.81 79 TYR A CA 1
ATOM 627 C C . TYR A 1 79 ? 18.331 2.544 -18.772 1.00 93.81 79 TYR A C 1
ATOM 629 O O . TYR A 1 79 ? 17.340 2.654 -19.493 1.00 93.81 79 TYR A O 1
ATOM 637 N N . LEU A 1 80 ? 18.434 3.248 -17.635 1.00 92.19 80 LEU A N 1
ATOM 638 C CA . LEU A 1 80 ? 17.414 4.214 -17.215 1.00 92.19 80 LEU A CA 1
ATOM 639 C C . LEU A 1 80 ? 17.260 5.367 -18.220 1.00 92.19 80 LEU A C 1
ATOM 641 O O . LEU A 1 80 ? 16.136 5.786 -18.487 1.00 92.19 80 LEU A O 1
ATOM 645 N N . MET A 1 81 ? 18.361 5.887 -18.771 1.00 91.69 81 MET A N 1
ATOM 646 C CA . MET A 1 81 ? 18.301 6.968 -19.764 1.00 91.69 81 MET A CA 1
ATOM 647 C C . MET A 1 81 ? 17.581 6.515 -21.033 1.00 91.69 81 MET A C 1
ATOM 649 O O . MET A 1 81 ? 16.695 7.224 -21.510 1.00 91.69 81 MET A O 1
ATOM 653 N N . ASP A 1 82 ? 17.883 5.313 -21.522 1.00 91.19 82 ASP A N 1
ATOM 654 C CA . ASP A 1 82 ? 17.210 4.735 -22.689 1.00 91.19 82 ASP A CA 1
ATOM 655 C C . ASP A 1 82 ? 15.699 4.578 -22.448 1.00 91.19 82 ASP A C 1
ATOM 657 O O . ASP A 1 82 ? 14.877 4.908 -23.315 1.00 91.19 82 ASP A O 1
ATOM 661 N N . LEU A 1 83 ? 15.310 4.154 -21.239 1.00 89.56 83 LEU A N 1
ATOM 662 C CA . LEU A 1 83 ? 13.906 4.063 -20.842 1.00 89.56 83 LEU A CA 1
ATOM 663 C C . LEU A 1 83 ? 13.229 5.441 -20.856 1.00 89.56 83 LEU A C 1
ATOM 665 O O . LEU A 1 83 ? 12.144 5.580 -21.420 1.00 89.56 83 LEU A O 1
ATOM 66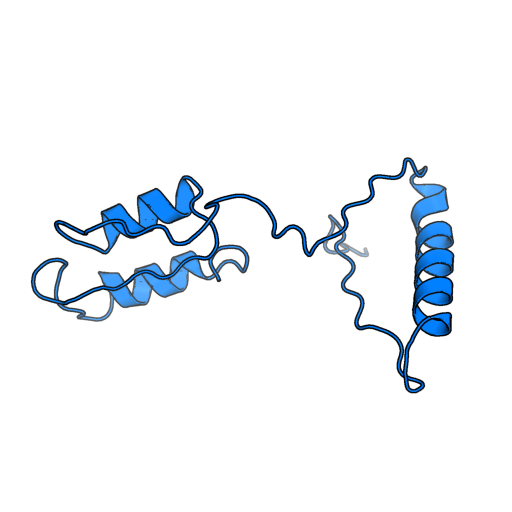9 N N . LEU A 1 84 ? 13.862 6.463 -20.276 1.00 88.69 84 LEU A N 1
ATOM 670 C CA . LEU A 1 84 ? 13.317 7.824 -20.232 1.00 88.69 84 LEU A CA 1
ATOM 671 C C . LEU A 1 84 ? 13.144 8.425 -21.634 1.00 88.69 84 LEU A C 1
ATOM 673 O O . LEU A 1 84 ? 12.100 9.020 -21.911 1.00 88.69 84 LEU A O 1
ATOM 677 N N . HIS A 1 85 ? 14.119 8.229 -22.527 1.00 87.12 85 HIS A N 1
ATOM 678 C CA . HIS A 1 85 ? 14.023 8.668 -23.923 1.00 87.12 85 HIS A CA 1
ATOM 679 C C . HIS A 1 85 ? 12.838 8.008 -24.634 1.00 87.12 85 HIS A C 1
ATOM 681 O O . HIS A 1 85 ? 11.983 8.698 -25.191 1.00 87.12 85 HIS A O 1
ATOM 687 N N . THR A 1 86 ? 12.710 6.687 -24.497 1.00 84.12 86 THR A N 1
ATOM 688 C CA . THR A 1 86 ? 11.602 5.922 -25.085 1.00 84.12 86 THR A CA 1
ATOM 689 C C . THR A 1 86 ? 10.233 6.388 -24.567 1.00 84.12 86 THR A C 1
ATOM 691 O O . THR A 1 86 ? 9.251 6.392 -25.308 1.00 84.12 86 THR A O 1
ATOM 694 N N . GLN A 1 87 ? 10.129 6.785 -23.294 1.00 77.56 87 GLN A N 1
ATOM 695 C CA . GLN A 1 87 ? 8.870 7.274 -22.710 1.00 77.56 87 GLN A CA 1
ATOM 696 C C . GLN A 1 87 ? 8.511 8.693 -23.175 1.00 77.56 87 GLN A C 1
ATOM 698 O O . GLN A 1 87 ? 7.329 8.996 -23.343 1.00 77.56 87 GLN A O 1
ATOM 703 N N . CYS A 1 88 ? 9.502 9.560 -23.400 1.00 71.94 88 CYS A N 1
ATOM 704 C CA . CYS A 1 88 ? 9.270 10.897 -23.949 1.00 71.94 88 CYS A CA 1
ATOM 705 C C . CYS A 1 88 ? 8.762 10.851 -25.398 1.00 71.94 88 CYS A C 1
ATOM 707 O O . CYS A 1 88 ? 7.835 11.590 -25.732 1.00 71.94 88 CYS A O 1
ATOM 709 N N . ASP A 1 89 ? 9.304 9.954 -26.224 1.00 69.31 89 ASP A N 1
ATOM 710 C CA . ASP A 1 89 ? 8.923 9.833 -27.639 1.00 69.31 89 ASP A CA 1
ATOM 711 C C . ASP A 1 89 ? 7.490 9.302 -27.829 1.00 69.31 89 ASP A C 1
ATOM 713 O O . ASP A 1 89 ? 6.820 9.625 -28.810 1.00 69.31 89 ASP A O 1
ATOM 717 N N . ASN A 1 90 ? 6.982 8.533 -26.862 1.00 67.31 90 ASN A N 1
ATOM 718 C CA . ASN A 1 90 ? 5.644 7.931 -26.896 1.00 67.31 90 ASN A CA 1
ATOM 719 C C . ASN A 1 90 ? 4.538 8.808 -26.264 1.00 67.31 90 ASN A C 1
ATOM 721 O O . ASN A 1 90 ? 3.382 8.385 -26.176 1.00 67.31 90 ASN A O 1
ATOM 725 N N . GLY A 1 91 ? 4.859 10.022 -25.804 1.00 60.78 91 GLY A N 1
ATOM 726 C CA . GLY A 1 91 ? 3.913 10.910 -25.125 1.00 60.78 91 GLY A CA 1
ATOM 727 C C . GLY A 1 91 ? 2.876 11.538 -26.065 1.00 60.78 91 GLY A C 1
ATOM 728 O O . GLY A 1 91 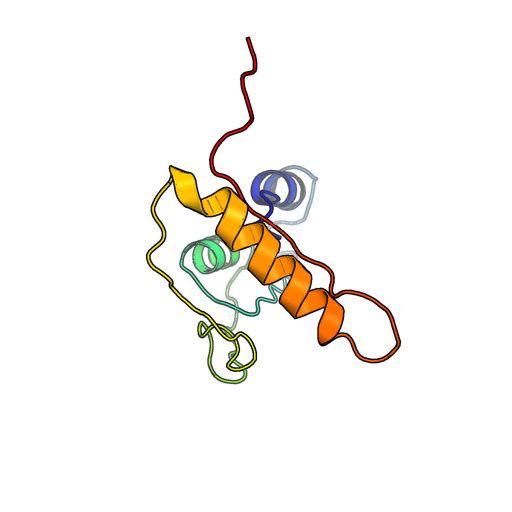? 3.189 12.415 -26.871 1.00 60.78 91 GLY A O 1
ATOM 729 N N . ALA A 1 92 ? 1.599 11.169 -25.921 1.00 56.28 92 ALA A N 1
ATOM 730 C CA . ALA A 1 92 ? 0.504 11.859 -26.601 1.00 56.28 92 ALA A CA 1
ATOM 731 C C . ALA A 1 92 ? 0.395 13.319 -26.107 1.00 56.28 92 ALA A C 1
ATOM 733 O O . ALA A 1 92 ? 0.278 13.563 -24.908 1.00 56.28 92 ALA A O 1
ATOM 734 N N . HIS A 1 93 ? 0.363 14.278 -27.041 1.00 55.50 93 HIS A N 1
ATOM 735 C CA . HIS A 1 93 ? 0.262 15.735 -26.813 1.00 55.50 93 HIS A CA 1
ATOM 736 C C . HIS A 1 93 ? 1.541 16.460 -26.340 1.00 55.50 93 HIS A C 1
ATOM 738 O O . HIS A 1 93 ? 1.450 17.518 -25.713 1.00 55.50 93 HIS A O 1
ATOM 744 N N . GLY A 1 94 ? 2.734 15.953 -26.677 1.00 57.66 94 GLY A N 1
ATOM 745 C CA . GLY A 1 94 ? 3.987 16.714 -26.528 1.00 57.66 94 GLY A CA 1
ATOM 746 C C . GLY A 1 94 ? 4.446 16.918 -25.080 1.00 57.66 94 GLY A C 1
ATOM 747 O O . GLY A 1 94 ? 5.203 17.845 -24.796 1.00 57.66 94 GLY A O 1
ATOM 748 N N . LYS A 1 95 ? 3.977 16.072 -24.155 1.00 62.41 95 LYS A N 1
ATOM 749 C CA . LYS A 1 95 ? 4.417 16.040 -22.756 1.00 62.41 95 LYS A CA 1
ATOM 750 C C . LYS A 1 95 ? 4.965 14.656 -22.428 1.00 62.41 95 LYS A C 1
ATOM 752 O O . LYS A 1 95 ? 4.277 13.662 -22.645 1.00 62.41 95 LYS A O 1
ATOM 757 N N . CYS A 1 96 ? 6.176 14.602 -21.876 1.00 67.81 96 CYS A N 1
ATOM 758 C CA . CYS A 1 96 ? 6.722 13.364 -21.328 1.00 67.81 96 CYS A CA 1
ATOM 759 C C . CYS A 1 96 ? 5.886 12.901 -20.127 1.00 67.81 96 CYS A C 1
ATOM 761 O O . CYS A 1 96 ? 5.384 13.723 -19.351 1.00 67.81 96 CYS A O 1
ATOM 763 N N . ALA A 1 97 ? 5.748 11.586 -19.964 1.00 77.81 97 ALA A N 1
ATOM 764 C CA . ALA A 1 97 ? 5.092 11.001 -18.801 1.00 77.81 97 ALA A CA 1
ATOM 765 C C . ALA A 1 97 ? 5.856 11.346 -17.508 1.00 77.81 97 ALA A C 1
ATOM 767 O O . ALA A 1 97 ? 7.087 11.415 -17.487 1.00 77.81 97 ALA A O 1
ATOM 768 N N . LEU A 1 98 ? 5.122 11.539 -16.408 1.00 84.62 98 LEU A N 1
ATOM 769 C CA . LEU A 1 98 ? 5.729 11.689 -15.087 1.00 84.62 98 LEU A CA 1
ATOM 770 C C . LEU A 1 98 ? 6.392 10.364 -14.699 1.00 84.62 98 LEU A C 1
ATOM 772 O O . LEU A 1 98 ? 5.726 9.332 -14.651 1.00 84.62 98 LEU A O 1
ATOM 776 N N . THR A 1 99 ? 7.695 10.403 -14.422 1.00 87.50 99 THR A N 1
ATOM 777 C CA . THR A 1 99 ? 8.475 9.219 -14.045 1.00 87.50 99 THR A CA 1
ATOM 778 C C . THR A 1 99 ? 8.955 9.350 -12.605 1.00 87.50 99 THR A C 1
ATOM 780 O O . THR A 1 99 ? 9.543 10.366 -12.238 1.00 87.50 99 THR A O 1
ATOM 783 N N . LEU A 1 100 ? 8.712 8.319 -11.795 1.00 88.69 100 LEU A N 1
ATOM 784 C CA . LEU A 1 100 ? 9.189 8.215 -10.418 1.00 88.69 100 LEU A CA 1
ATOM 785 C C . LEU A 1 100 ? 10.250 7.113 -10.349 1.00 88.69 100 LEU A C 1
ATOM 787 O O . LEU A 1 100 ? 9.970 5.967 -10.693 1.00 88.69 100 LEU A O 1
ATOM 791 N N . VAL A 1 101 ? 11.462 7.469 -9.922 1.00 90.44 101 VAL A N 1
ATOM 792 C CA . VAL A 1 101 ? 12.593 6.540 -9.793 1.00 90.44 101 VAL A CA 1
ATOM 793 C C . VAL A 1 101 ? 12.895 6.352 -8.313 1.00 90.44 101 VAL A C 1
ATOM 795 O O . VAL A 1 101 ? 13.203 7.317 -7.617 1.00 90.44 101 VAL A O 1
ATOM 798 N N . PHE A 1 102 ? 12.809 5.112 -7.840 1.00 88.38 102 PHE A N 1
ATOM 799 C CA . PHE A 1 102 ? 13.193 4.743 -6.481 1.00 88.38 102 PHE A CA 1
ATOM 800 C C . PHE A 1 102 ? 14.632 4.221 -6.472 1.00 88.38 102 PHE A C 1
ATOM 802 O O . PHE A 1 102 ? 15.012 3.422 -7.328 1.00 88.38 102 PHE A O 1
ATOM 809 N N . VAL A 1 103 ? 15.420 4.666 -5.495 1.00 88.94 103 VAL A N 1
ATOM 810 C CA . VAL A 1 103 ? 16.786 4.195 -5.225 1.00 88.94 103 VAL A CA 1
ATOM 811 C C . VAL A 1 103 ? 16.892 3.815 -3.749 1.00 88.94 103 VAL A C 1
ATOM 813 O O . VAL A 1 103 ? 16.185 4.378 -2.920 1.00 88.94 103 VAL A O 1
ATOM 816 N N . GLU A 1 104 ? 17.738 2.839 -3.423 1.00 83.25 104 GLU A N 1
ATOM 817 C CA . GLU A 1 104 ? 17.818 2.262 -2.071 1.00 83.25 104 GLU A CA 1
ATOM 818 C C . GLU A 1 104 ? 18.561 3.157 -1.063 1.00 83.25 104 GLU A C 1
ATOM 820 O O . GLU A 1 104 ? 18.304 3.078 0.135 1.00 83.25 104 GLU A O 1
ATOM 825 N N . THR A 1 105 ? 19.460 4.034 -1.518 1.00 80.06 105 THR A N 1
ATOM 826 C CA . THR A 1 105 ? 20.302 4.848 -0.633 1.00 80.06 105 THR A CA 1
ATOM 827 C C . THR A 1 105 ? 19.939 6.331 -0.669 1.00 80.06 105 THR A C 1
ATOM 829 O O . THR A 1 105 ? 19.944 6.969 -1.723 1.00 80.06 105 THR A O 1
ATOM 832 N N . GLU A 1 106 ? 19.712 6.917 0.511 1.00 57.28 106 GLU A N 1
ATOM 833 C CA . GLU A 1 106 ? 19.975 8.343 0.706 1.00 57.28 106 GLU A CA 1
ATOM 834 C C . GLU A 1 106 ? 21.488 8.536 0.603 1.00 57.28 106 GLU A C 1
ATOM 836 O O . GLU A 1 106 ? 22.258 7.941 1.359 1.00 57.28 106 GLU A O 1
ATOM 841 N N . GLY A 1 107 ? 21.935 9.295 -0.395 1.00 50.38 107 GLY A N 1
ATOM 842 C CA . GLY A 1 107 ? 23.354 9.502 -0.644 1.00 50.38 107 GLY A CA 1
ATOM 843 C C . GLY A 1 107 ? 24.031 10.190 0.539 1.00 50.38 107 GLY A C 1
ATOM 844 O O . GLY A 1 107 ? 23.987 11.411 0.651 1.00 50.38 107 GLY A O 1
ATOM 845 N N . LEU A 1 108 ? 24.729 9.419 1.374 1.00 44.97 108 LEU A N 1
ATOM 846 C CA . LEU A 1 108 ? 25.869 9.929 2.125 1.00 44.97 108 LEU A CA 1
ATOM 847 C C . LEU A 1 108 ? 26.974 10.211 1.102 1.00 44.97 108 LEU A C 1
ATOM 849 O O . LEU A 1 108 ? 27.767 9.340 0.747 1.00 44.97 108 LEU A O 1
ATOM 853 N N . MET A 1 109 ? 26.971 11.427 0.567 1.00 42.00 109 MET A N 1
ATOM 854 C CA . MET A 1 109 ? 28.135 11.979 -0.111 1.00 42.00 109 MET A CA 1
ATOM 855 C C . MET A 1 109 ? 29.034 12.556 0.991 1.00 42.00 109 MET A C 1
ATOM 857 O O . MET A 1 109 ? 28.663 13.538 1.634 1.00 42.00 109 MET A O 1
ATOM 861 N N . LEU A 1 110 ? 30.150 11.872 1.267 1.00 36.66 110 LEU A N 1
ATOM 862 C CA . LEU A 1 110 ? 31.314 12.460 1.939 1.00 36.66 110 LEU A CA 1
ATOM 863 C C . LEU A 1 110 ? 31.926 13.554 1.057 1.00 36.66 110 LEU A C 1
ATOM 865 O O . LEU A 1 110 ? 31.903 13.373 -0.184 1.00 36.66 110 LEU A O 1
#

Radius of gyration: 20.88 Å; chains: 1; bounding box: 50×26×50 Å